Protein AF-A0A6J2KRA3-F1 (afdb_monomer_lite)

Organism: Bombyx mandarina (NCBI:txid7092)

Foldseek 3Di:
DDDDDDDDPDDPPPPPPPPPDWDKDWDWDDDDQWIKIKIWTADPFFTKIKIKIKHFPDDDQQWTKIKMKMKMWTDGPQKIKIKIWMKIWTDDPPDIDMDIDMDMDDDDPD

Structure (mmCIF, N/CA/C/O backbone):
data_AF-A0A6J2KRA3-F1
#
_entry.id   AF-A0A6J2KRA3-F1
#
loop_
_atom_site.group_PDB
_atom_site.id
_atom_site.type_symbol
_atom_site.label_atom_id
_atom_site.label_alt_id
_atom_site.label_comp_id
_atom_site.label_asym_id
_atom_site.label_entity_id
_atom_site.label_seq_id
_atom_site.pdbx_PDB_ins_code
_atom_site.Cartn_x
_atom_site.Cartn_y
_atom_site.Cartn_z
_atom_site.occupancy
_atom_site.B_iso_or_equiv
_atom_site.auth_seq_id
_atom_site.auth_comp_id
_atom_site.auth_asym_id
_atom_site.auth_atom_id
_atom_site.pdbx_PDB_model_num
ATOM 1 N N . ASP A 1 1 ? -16.438 -9.274 -76.307 1.00 40.91 1 ASP A N 1
ATOM 2 C CA . ASP A 1 1 ? -15.253 -9.104 -75.441 1.00 40.91 1 ASP A CA 1
ATOM 3 C C . ASP A 1 1 ? -15.029 -7.605 -75.291 1.00 40.91 1 ASP A C 1
ATOM 5 O O . ASP A 1 1 ? -15.055 -6.941 -76.310 1.00 40.91 1 ASP A O 1
ATOM 9 N N . GLU A 1 2 ? -15.005 -6.943 -74.135 1.00 36.66 2 GLU A N 1
ATOM 10 C CA . GLU A 1 2 ? -14.586 -7.299 -72.777 1.00 36.66 2 GLU A CA 1
ATOM 11 C C . GLU A 1 2 ? -15.415 -6.572 -71.692 1.00 36.66 2 GLU A C 1
ATOM 13 O O . GLU A 1 2 ? -16.220 -5.679 -71.950 1.00 36.66 2 GLU A O 1
ATOM 18 N N . ARG A 1 3 ? -15.201 -7.032 -70.457 1.00 34.34 3 ARG A N 1
ATOM 19 C CA . ARG A 1 3 ? -15.834 -6.694 -69.178 1.00 34.34 3 ARG A CA 1
ATOM 20 C C . ARG A 1 3 ? -15.457 -5.303 -68.636 1.00 34.34 3 ARG A C 1
ATOM 22 O O . ARG A 1 3 ? -14.294 -4.938 -68.635 1.00 34.34 3 ARG A O 1
ATOM 29 N N . SER A 1 4 ? -16.449 -4.642 -68.031 1.00 43.50 4 SER A N 1
ATOM 30 C CA . SER A 1 4 ? -16.456 -4.101 -66.653 1.00 43.50 4 SER A CA 1
ATOM 31 C C . SER A 1 4 ? -15.124 -3.694 -66.001 1.00 43.50 4 SER A C 1
ATOM 33 O O . SER A 1 4 ? -14.368 -4.567 -65.586 1.00 43.50 4 SER A O 1
ATOM 35 N N . ALA A 1 5 ? -15.007 -2.411 -65.645 1.00 42.22 5 ALA A N 1
ATOM 36 C CA . ALA A 1 5 ? -14.467 -1.992 -64.349 1.00 42.22 5 ALA A CA 1
ATOM 37 C C . ALA A 1 5 ? -15.011 -0.601 -63.977 1.00 42.22 5 ALA A C 1
ATOM 39 O O . ALA A 1 5 ? -14.857 0.364 -64.719 1.00 42.22 5 ALA A O 1
ATOM 40 N N . LYS A 1 6 ? -15.723 -0.541 -62.847 1.00 42.56 6 LYS A N 1
ATOM 41 C CA . LYS A 1 6 ? -16.003 0.682 -62.096 1.00 42.56 6 LYS A CA 1
ATOM 42 C C . LYS A 1 6 ? -14.746 0.975 -61.284 1.00 42.56 6 LYS A C 1
ATOM 44 O O . LYS A 1 6 ? -14.387 0.137 -60.461 1.00 42.56 6 LYS A O 1
ATOM 49 N N . ASP A 1 7 ? -14.131 2.131 -61.479 1.00 44.25 7 ASP A N 1
ATOM 50 C CA . ASP A 1 7 ? -13.060 2.580 -60.596 1.00 44.25 7 ASP A CA 1
ATOM 51 C C . ASP A 1 7 ? -13.688 3.348 -59.431 1.00 44.25 7 ASP A C 1
ATOM 53 O O . ASP A 1 7 ? -14.152 4.481 -59.560 1.00 44.25 7 ASP A O 1
ATOM 57 N N . GLU A 1 8 ? -13.787 2.650 -58.301 1.00 44.31 8 GLU A N 1
ATOM 58 C CA . GLU A 1 8 ? -14.088 3.219 -56.995 1.00 44.31 8 GLU A CA 1
ATOM 59 C C . GLU A 1 8 ? -12.964 4.188 -56.620 1.00 44.31 8 GLU A C 1
ATOM 61 O O . GLU A 1 8 ? -11.805 3.805 -56.454 1.00 44.31 8 GLU A O 1
ATOM 66 N N . GLU A 1 9 ? -13.318 5.465 -56.510 1.00 42.72 9 GLU A N 1
ATOM 67 C CA . GLU A 1 9 ? -12.440 6.541 -56.072 1.00 42.72 9 GLU A CA 1
ATOM 68 C C . GLU A 1 9 ? -12.071 6.303 -54.596 1.00 42.72 9 GLU A C 1
ATOM 70 O O . GLU A 1 9 ? -12.791 6.658 -53.661 1.00 42.72 9 GLU A O 1
ATOM 75 N N . GLY A 1 10 ? -10.967 5.587 -54.384 1.00 36.56 10 GLY A N 1
ATOM 76 C CA . GLY A 1 10 ? -10.434 5.278 -53.066 1.00 36.56 10 GLY A CA 1
ATOM 77 C C . GLY A 1 10 ? -9.958 6.547 -52.369 1.00 36.56 10 GLY A C 1
ATOM 78 O O . GLY A 1 10 ? -8.889 7.068 -52.676 1.00 36.56 10 GLY A O 1
ATOM 79 N N . TYR A 1 11 ? -10.728 7.029 -51.394 1.00 37.88 11 TYR A N 1
ATOM 80 C CA . TYR A 1 11 ? -10.269 8.054 -50.462 1.00 37.88 11 TYR A CA 1
ATOM 81 C C . TYR A 1 11 ? -9.008 7.560 -49.733 1.00 37.88 11 TYR A C 1
ATOM 83 O O . TYR A 1 11 ? -9.082 6.553 -49.018 1.00 37.88 11 TYR A O 1
ATOM 91 N N . PRO A 1 12 ? -7.854 8.244 -49.832 1.00 43.28 12 PRO A N 1
ATOM 92 C CA . PRO A 1 12 ? -6.728 7.917 -48.981 1.00 43.28 12 PRO A CA 1
ATOM 93 C C . PRO A 1 12 ? -7.080 8.346 -47.555 1.00 43.28 12 PRO A C 1
ATOM 95 O O . PRO A 1 12 ? -7.026 9.527 -47.211 1.00 43.28 12 PRO A O 1
ATOM 98 N N . VAL A 1 13 ? -7.432 7.382 -46.700 1.00 48.62 13 VAL A N 1
ATOM 99 C CA . VAL A 1 13 ? -7.401 7.572 -45.248 1.00 48.62 13 VAL A CA 1
ATOM 100 C C . VAL A 1 13 ? -5.930 7.702 -44.869 1.00 48.62 13 VAL A C 1
ATOM 102 O O . VAL A 1 13 ? -5.262 6.734 -44.509 1.00 48.62 13 VAL A O 1
ATOM 105 N N . SER A 1 14 ? -5.400 8.919 -44.974 1.00 48.62 14 SER A N 1
ATOM 106 C CA . SER A 1 14 ? -4.167 9.323 -44.314 1.00 48.62 14 SER A CA 1
ATOM 107 C C . SER A 1 14 ? -4.450 9.384 -42.815 1.00 48.62 14 SER A C 1
ATOM 109 O O . SER A 1 14 ? -4.591 10.438 -42.201 1.00 48.62 14 SER A O 1
ATOM 111 N N . GLY A 1 15 ? -4.573 8.202 -42.210 1.00 45.34 15 GLY A N 1
ATOM 112 C CA . GLY A 1 15 ? -4.535 8.053 -40.771 1.00 45.34 15 GLY A CA 1
ATOM 113 C C . GLY A 1 15 ? -3.194 8.595 -40.310 1.00 45.34 15 GLY A C 1
ATOM 114 O O . GLY A 1 15 ? -2.170 7.926 -40.438 1.00 45.34 15 GLY A O 1
ATOM 115 N N . GLN A 1 16 ? -3.187 9.827 -39.805 1.00 46.78 16 GLN A N 1
ATOM 116 C CA . GLN A 1 16 ? -2.115 10.318 -38.962 1.00 46.78 16 GLN A CA 1
ATOM 117 C C . GLN A 1 16 ? -2.007 9.327 -37.806 1.00 46.78 16 GLN A C 1
ATOM 119 O O . GLN A 1 16 ? -2.749 9.401 -36.826 1.00 46.78 16 GLN A O 1
ATOM 124 N N . PHE A 1 17 ? -1.094 8.368 -37.929 1.00 46.75 17 PHE A N 1
ATOM 125 C CA . PHE A 1 17 ? -0.600 7.621 -36.793 1.00 46.75 17 PHE A CA 1
ATOM 126 C C . PHE A 1 17 ? 0.114 8.649 -35.923 1.00 46.75 17 PHE A C 1
ATOM 128 O O . PHE A 1 17 ? 1.311 8.897 -36.074 1.00 46.75 17 PHE A O 1
ATOM 135 N N . SER A 1 18 ? -0.636 9.310 -35.037 1.00 54.19 18 SER A N 1
ATOM 136 C CA . SER A 1 18 ? -0.012 9.982 -33.914 1.00 54.19 18 SER A CA 1
ATOM 137 C C . SER A 1 18 ? 0.822 8.904 -33.240 1.00 54.19 18 SER A C 1
ATOM 139 O O . SER A 1 18 ? 0.320 7.822 -32.917 1.00 54.19 18 SER A O 1
ATOM 141 N N . LYS A 1 19 ? 2.134 9.137 -33.143 1.00 52.03 19 LYS A N 1
ATOM 142 C CA . LYS A 1 19 ? 3.012 8.281 -32.353 1.00 52.03 19 LYS A CA 1
ATOM 143 C C . LYS A 1 19 ? 2.392 8.243 -30.961 1.00 52.03 19 LYS A C 1
ATOM 145 O O . LYS A 1 19 ? 2.459 9.224 -30.219 1.00 52.03 19 LYS A O 1
ATOM 150 N N . ARG A 1 20 ? 1.695 7.151 -30.643 1.00 56.22 20 ARG A N 1
ATOM 151 C CA . ARG A 1 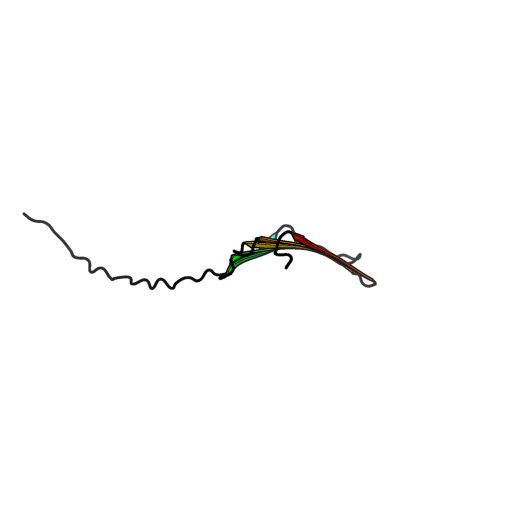20 ? 1.183 6.922 -29.300 1.00 56.22 20 ARG A CA 1
ATOM 152 C C . ARG A 1 20 ? 2.426 6.728 -28.450 1.00 56.22 20 ARG A C 1
ATOM 154 O O . ARG A 1 20 ? 3.063 5.684 -28.524 1.00 56.22 20 ARG A O 1
ATOM 161 N N . HIS A 1 21 ? 2.804 7.766 -27.714 1.00 59.84 21 HIS A N 1
ATOM 162 C CA . HIS A 1 21 ? 3.783 7.623 -26.649 1.00 59.84 21 HIS A CA 1
ATOM 163 C C . HIS A 1 21 ? 3.256 6.538 -25.699 1.00 59.84 21 HIS A C 1
ATOM 165 O O . HIS A 1 21 ? 2.038 6.514 -25.466 1.00 59.84 21 HIS A O 1
ATOM 171 N N . PRO A 1 22 ? 4.108 5.627 -25.195 1.00 64.31 22 PRO A N 1
ATOM 172 C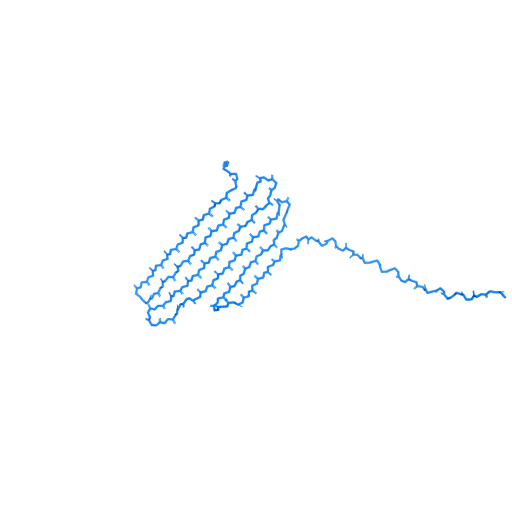 CA . PRO A 1 22 ? 3.709 4.708 -24.138 1.00 64.31 22 PRO A CA 1
ATOM 173 C C . PRO A 1 22 ? 3.036 5.522 -23.032 1.00 64.31 22 PRO A C 1
ATOM 175 O O . PRO A 1 22 ? 3.605 6.493 -22.539 1.00 64.31 22 PRO A O 1
ATOM 178 N N . ARG A 1 23 ? 1.773 5.215 -22.728 1.00 76.56 23 ARG A N 1
ATOM 179 C CA . ARG A 1 23 ? 1.043 5.886 -21.653 1.00 76.56 23 ARG A CA 1
ATOM 180 C C . ARG A 1 23 ? 1.013 4.950 -20.472 1.00 76.56 23 ARG A C 1
ATOM 182 O O . ARG A 1 23 ? 0.648 3.786 -20.631 1.00 76.56 23 ARG A O 1
ATOM 189 N N . ASP A 1 24 ? 1.323 5.495 -19.310 1.00 90.56 24 ASP A N 1
ATOM 190 C CA . ASP A 1 24 ? 1.108 4.804 -18.054 1.00 90.56 24 ASP A CA 1
ATOM 191 C C . ASP A 1 24 ? -0.352 4.352 -17.962 1.00 90.56 24 ASP A C 1
ATOM 193 O O . ASP A 1 24 ? -1.292 5.139 -18.122 1.00 90.56 24 ASP A O 1
ATOM 197 N N . VAL A 1 25 ? -0.543 3.064 -17.708 1.00 93.50 25 VAL A N 1
ATOM 198 C CA . VAL A 1 25 ? -1.845 2.457 -17.471 1.00 93.50 25 VAL A CA 1
ATOM 199 C C . VAL A 1 25 ? -2.027 2.368 -15.971 1.00 93.50 25 VAL A C 1
ATOM 201 O O . VAL A 1 25 ? -1.336 1.604 -15.306 1.00 93.50 25 VAL A O 1
ATOM 204 N N . THR A 1 26 ? -2.960 3.150 -15.436 1.00 94.81 26 THR A N 1
ATOM 205 C CA . THR A 1 26 ? -3.345 3.098 -14.022 1.00 94.81 26 THR A CA 1
ATOM 206 C C . THR A 1 26 ? -4.709 2.443 -13.891 1.00 94.81 26 THR A C 1
ATOM 208 O O . THR A 1 26 ? -5.608 2.710 -14.687 1.00 94.81 26 THR A O 1
ATOM 211 N N . TRP A 1 27 ? -4.861 1.593 -12.885 1.00 94.06 27 TRP A N 1
ATOM 212 C CA . TRP A 1 27 ? -6.125 0.957 -12.550 1.00 94.06 27 TRP A CA 1
ATOM 213 C C . TRP A 1 27 ? -6.371 1.025 -11.052 1.00 94.06 27 TRP A C 1
ATOM 215 O O . TRP A 1 27 ? -5.446 0.997 -10.237 1.00 94.06 27 TRP A O 1
ATOM 225 N N . ASP A 1 28 ? -7.645 1.037 -10.692 1.00 96.88 28 ASP A N 1
ATOM 226 C CA . ASP A 1 28 ? -8.090 0.757 -9.348 1.00 96.88 28 ASP A CA 1
ATOM 227 C C . ASP A 1 28 ? -9.428 0.012 -9.354 1.00 96.88 28 ASP A C 1
ATOM 229 O O . ASP A 1 28 ? -10.243 0.131 -10.267 1.00 96.88 28 ASP A O 1
ATOM 233 N N . LYS A 1 29 ? -9.621 -0.871 -8.374 1.00 97.12 29 LYS A N 1
ATOM 234 C CA . LYS A 1 29 ? -10.801 -1.731 -8.319 1.00 97.12 29 LYS A CA 1
ATOM 235 C C . LYS A 1 29 ? -11.086 -2.196 -6.902 1.00 97.12 29 LYS A C 1
ATOM 237 O O . LYS A 1 29 ? -10.188 -2.645 -6.194 1.00 97.12 29 LYS A O 1
ATOM 242 N N . GLN A 1 30 ? -12.358 -2.154 -6.518 1.00 97.25 30 GLN A N 1
ATOM 243 C CA . GLN A 1 30 ? -12.835 -2.766 -5.279 1.00 97.25 30 GLN A CA 1
ATOM 244 C C . GLN A 1 30 ? -12.819 -4.300 -5.405 1.00 97.25 30 GLN A C 1
ATOM 246 O O . GLN A 1 30 ? -13.380 -4.853 -6.352 1.00 97.25 30 GLN A O 1
ATOM 251 N N . VAL A 1 31 ? -12.162 -4.986 -4.467 1.00 94.25 31 VAL A N 1
ATOM 252 C CA . VAL A 1 31 ? -12.003 -6.448 -4.413 1.00 94.25 31 VAL A CA 1
ATOM 253 C C . VAL A 1 31 ? -11.989 -6.914 -2.951 1.00 94.25 31 VAL A C 1
ATOM 255 O O . VAL A 1 31 ? -11.158 -6.479 -2.154 1.00 94.25 31 VAL A O 1
ATOM 258 N N . GLY A 1 32 ? -12.889 -7.834 -2.590 1.00 86.56 32 GLY A N 1
ATOM 259 C CA . GLY A 1 32 ? -12.831 -8.546 -1.304 1.00 86.56 32 GLY A CA 1
ATOM 260 C C . GLY A 1 32 ? -12.856 -7.650 -0.058 1.00 86.56 32 GLY A C 1
ATOM 261 O O . GLY A 1 32 ? -12.126 -7.919 0.893 1.00 86.56 32 GLY A O 1
ATOM 262 N N . GLY A 1 33 ? -13.648 -6.572 -0.070 1.00 91.06 33 GLY A N 1
ATOM 263 C CA . GLY A 1 33 ? -13.743 -5.619 1.049 1.00 91.06 33 GLY A CA 1
ATOM 264 C C . GLY A 1 33 ? -12.594 -4.607 1.134 1.00 91.06 33 GLY A C 1
ATOM 265 O O . GLY A 1 33 ? -12.475 -3.906 2.130 1.00 91.06 33 GLY A O 1
ATOM 266 N N . GLY A 1 34 ? -11.750 -4.532 0.107 1.00 94.69 34 GLY A N 1
ATOM 267 C CA . GLY A 1 34 ? -10.684 -3.543 -0.019 1.00 94.69 34 GLY A CA 1
ATOM 268 C C . GLY A 1 34 ? -10.529 -3.074 -1.463 1.00 94.69 34 GLY A C 1
ATOM 269 O O . GLY A 1 34 ? -11.327 -3.435 -2.328 1.00 94.69 34 GLY A O 1
ATOM 270 N N . LYS A 1 35 ? -9.484 -2.303 -1.750 1.00 97.62 35 LYS A N 1
ATOM 271 C CA . LYS A 1 35 ? -9.205 -1.755 -3.078 1.00 97.62 35 LYS A CA 1
ATOM 272 C C . LYS A 1 35 ? -7.822 -2.187 -3.544 1.00 97.62 35 LYS A C 1
ATOM 274 O O . LYS A 1 35 ? -6.819 -1.901 -2.898 1.00 97.62 35 LYS A O 1
ATOM 279 N N . VAL A 1 36 ? -7.778 -2.852 -4.695 1.00 97.06 36 VAL A N 1
ATOM 280 C CA . VAL A 1 36 ? -6.544 -3.081 -5.452 1.00 97.06 36 VAL A CA 1
ATOM 281 C C . VAL A 1 36 ? -6.308 -1.870 -6.342 1.00 97.06 36 VAL A C 1
ATOM 283 O O . VAL A 1 36 ? -7.244 -1.361 -6.957 1.00 97.06 36 VAL A O 1
ATOM 286 N N . PHE A 1 37 ? -5.070 -1.415 -6.438 1.00 97.44 37 PHE A N 1
ATOM 287 C CA . PHE A 1 37 ? -4.676 -0.322 -7.317 1.00 97.44 37 PHE A CA 1
ATOM 288 C C . PHE A 1 37 ? -3.292 -0.579 -7.893 1.00 97.44 37 PHE A C 1
ATOM 290 O O . PHE A 1 37 ? -2.513 -1.353 -7.339 1.00 97.44 37 PHE A O 1
ATOM 297 N N . GLY A 1 38 ? -2.971 0.070 -9.003 1.00 97.00 38 GLY A N 1
ATOM 298 C CA . GLY A 1 38 ? -1.643 -0.021 -9.581 1.00 97.00 38 GLY A CA 1
ATOM 299 C C . GLY A 1 38 ? -1.457 0.839 -10.814 1.00 97.00 38 GLY A C 1
ATOM 300 O O . GLY A 1 38 ? -2.410 1.381 -11.368 1.00 97.00 38 GLY A O 1
ATOM 301 N N . THR A 1 39 ? -0.202 0.957 -11.222 1.00 96.44 39 THR A N 1
ATOM 302 C CA . THR A 1 39 ? 0.215 1.615 -12.454 1.00 96.44 39 THR A CA 1
ATOM 303 C C . THR A 1 39 ? 1.285 0.765 -13.117 1.00 96.44 39 THR A C 1
ATOM 305 O O . THR A 1 39 ? 2.220 0.325 -12.450 1.00 96.44 39 THR A O 1
ATOM 308 N N . LEU A 1 40 ? 1.174 0.576 -14.425 1.00 95.00 40 LEU A N 1
ATOM 309 C CA . LEU A 1 40 ? 2.236 0.062 -15.277 1.00 95.00 40 LEU A CA 1
ATOM 310 C C . LEU A 1 40 ? 2.622 1.171 -16.246 1.00 95.00 40 LEU A C 1
ATOM 312 O O . LEU A 1 40 ? 1.754 1.706 -16.930 1.00 95.00 40 LEU A O 1
ATOM 316 N N . GLY A 1 41 ? 3.897 1.519 -16.290 1.00 92.69 41 GLY A N 1
ATOM 317 C CA . GLY A 1 41 ? 4.394 2.621 -17.095 1.00 92.69 41 GLY A CA 1
ATOM 318 C C . GLY A 1 41 ? 5.760 2.331 -17.681 1.00 92.69 41 GLY A C 1
ATOM 319 O O . GLY A 1 41 ? 6.439 1.378 -17.297 1.00 92.69 41 GLY A O 1
ATOM 320 N N . GLN A 1 42 ? 6.146 3.157 -18.642 1.00 89.12 42 GLN A N 1
ATOM 321 C CA . GLN A 1 42 ? 7.441 3.082 -19.300 1.00 89.12 42 GLN A CA 1
ATOM 322 C C . GLN A 1 42 ? 7.941 4.498 -19.563 1.00 89.12 42 GLN A C 1
ATOM 324 O O . GLN A 1 42 ? 7.187 5.342 -20.043 1.00 89.12 42 GLN A O 1
ATOM 329 N N . ASN A 1 43 ? 9.216 4.736 -19.288 1.00 83.44 43 ASN A N 1
ATOM 330 C CA . ASN A 1 43 ? 9.919 5.957 -19.659 1.00 83.44 43 ASN A CA 1
ATOM 331 C C . ASN A 1 43 ? 11.235 5.615 -20.381 1.00 83.44 43 ASN A C 1
ATOM 333 O O . ASN A 1 43 ? 11.510 4.445 -20.665 1.00 83.44 43 ASN A O 1
ATOM 337 N N 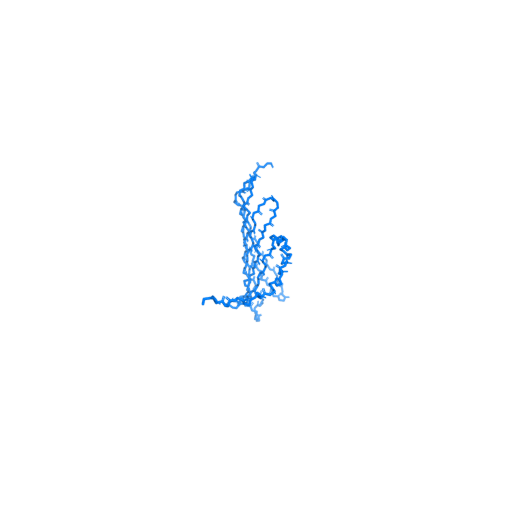. ASP A 1 44 ? 12.035 6.637 -20.687 1.00 80.69 44 ASP A N 1
ATOM 338 C CA . ASP A 1 44 ? 13.323 6.484 -21.378 1.00 80.69 44 ASP A CA 1
ATOM 339 C C . ASP A 1 44 ? 14.327 5.618 -20.588 1.00 80.69 44 ASP A C 1
ATOM 341 O O . ASP A 1 44 ? 15.229 5.020 -21.173 1.00 80.69 44 ASP A O 1
ATOM 345 N N . ASP A 1 45 ? 14.117 5.479 -19.275 1.00 74.00 45 ASP A N 1
ATOM 346 C CA . ASP A 1 45 ? 14.966 4.728 -18.350 1.00 74.00 45 ASP A CA 1
ATOM 347 C C . ASP A 1 45 ? 14.440 3.311 -18.041 1.00 74.00 45 ASP A C 1
ATOM 349 O O . ASP A 1 45 ? 15.070 2.581 -17.272 1.00 74.00 45 ASP A O 1
ATOM 353 N N . GLY A 1 46 ? 13.315 2.883 -18.632 1.00 83.44 46 GLY A N 1
ATOM 354 C CA . GLY A 1 46 ? 12.829 1.502 -18.537 1.00 83.44 46 GLY A CA 1
ATOM 355 C C . GLY A 1 46 ? 11.338 1.320 -18.234 1.00 83.44 46 GLY A C 1
ATOM 356 O O . GLY A 1 46 ? 10.529 2.244 -18.319 1.00 83.44 46 GLY A O 1
ATOM 357 N N . LEU A 1 47 ? 10.963 0.078 -17.904 1.00 90.94 47 LEU A N 1
ATOM 358 C CA . LEU A 1 47 ? 9.601 -0.312 -17.523 1.00 90.94 47 LEU A CA 1
ATOM 359 C C . LEU A 1 47 ? 9.464 -0.264 -16.002 1.00 90.94 47 LEU A C 1
ATOM 361 O O . LEU A 1 47 ? 10.271 -0.856 -15.288 1.00 90.94 47 LEU A O 1
ATOM 365 N N . PHE A 1 48 ? 8.404 0.353 -15.495 1.00 92.75 48 PHE A N 1
ATOM 366 C CA . PHE A 1 48 ? 8.091 0.330 -14.073 1.00 92.75 48 PHE A CA 1
ATOM 367 C C . PHE A 1 48 ? 6.657 -0.123 -13.819 1.00 92.75 48 PHE A C 1
ATOM 369 O O . PHE A 1 48 ? 5.726 0.195 -14.554 1.00 92.75 48 PHE A O 1
ATOM 376 N N . GLY A 1 49 ? 6.471 -0.858 -12.733 1.00 94.69 49 GLY A N 1
ATOM 377 C CA . GLY A 1 49 ? 5.172 -1.267 -12.229 1.00 94.69 49 GLY A CA 1
ATOM 378 C C . GLY A 1 49 ? 5.061 -0.943 -10.751 1.00 94.69 49 GLY A C 1
ATOM 379 O O . GLY A 1 49 ? 6.014 -1.127 -9.998 1.00 94.69 49 GLY A O 1
ATOM 380 N N . LYS A 1 50 ? 3.888 -0.491 -10.322 1.00 95.75 50 LYS A N 1
ATOM 381 C CA . LYS A 1 50 ? 3.502 -0.418 -8.914 1.00 95.75 50 LYS A CA 1
ATOM 382 C C . LYS A 1 50 ? 2.121 -1.013 -8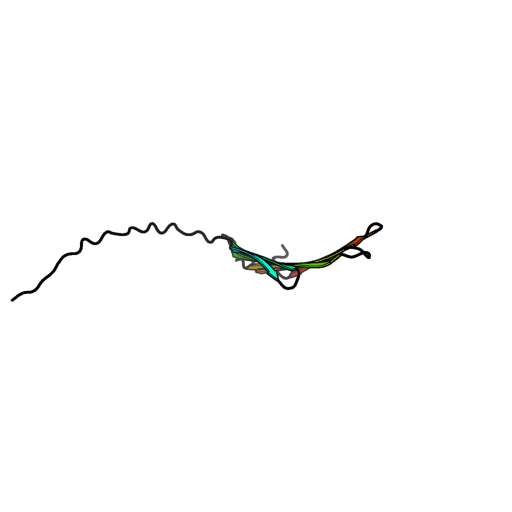.737 1.00 95.75 50 LYS A C 1
ATOM 384 O O . LYS A 1 50 ? 1.251 -0.809 -9.579 1.00 95.75 50 LYS A O 1
ATOM 389 N N . ALA A 1 51 ? 1.911 -1.722 -7.644 1.00 97.25 51 ALA A N 1
ATOM 390 C CA . ALA A 1 51 ? 0.601 -2.219 -7.272 1.00 97.25 51 ALA A CA 1
ATOM 391 C C . ALA A 1 51 ? 0.463 -2.247 -5.756 1.00 97.25 51 ALA A C 1
ATOM 393 O O . ALA A 1 51 ? 1.453 -2.328 -5.029 1.00 97.25 51 ALA A O 1
ATOM 394 N N . GLY A 1 52 ? -0.772 -2.201 -5.287 1.00 97.69 52 GLY A N 1
ATOM 395 C CA . GLY A 1 52 ? -1.081 -2.330 -3.881 1.00 97.69 52 GLY A CA 1
ATOM 396 C C . GLY A 1 52 ? -2.510 -2.770 -3.640 1.00 97.69 52 GLY A C 1
ATOM 397 O O . GLY A 1 52 ? -3.355 -2.785 -4.538 1.00 97.69 52 GLY A O 1
ATOM 398 N N . TYR A 1 53 ? -2.753 -3.145 -2.396 1.00 97.88 53 TYR A N 1
ATOM 399 C CA . TYR A 1 53 ? -4.054 -3.474 -1.857 1.00 97.88 53 TYR A CA 1
ATOM 400 C C . TYR A 1 53 ? -4.206 -2.757 -0.528 1.00 97.88 53 TYR A C 1
ATOM 402 O O . TYR A 1 53 ? -3.328 -2.870 0.325 1.00 97.88 53 TYR A O 1
ATOM 410 N N . ASN A 1 54 ? -5.307 -2.041 -0.343 1.00 97.06 54 ASN A N 1
ATOM 411 C CA . ASN A 1 54 ? -5.686 -1.522 0.961 1.00 97.06 54 ASN A CA 1
ATOM 412 C C . ASN A 1 54 ? -7.041 -2.084 1.382 1.00 97.06 54 ASN A C 1
ATOM 414 O O . ASN A 1 54 ? -7.882 -2.430 0.550 1.00 97.06 54 ASN A O 1
ATOM 418 N N . ARG A 1 55 ? -7.243 -2.210 2.687 1.00 97.31 55 ARG A N 1
ATOM 419 C CA . ARG A 1 55 ? -8.484 -2.717 3.253 1.00 97.31 55 ARG A CA 1
ATOM 420 C C . ARG A 1 55 ? -8.702 -2.168 4.651 1.00 97.31 55 ARG A C 1
ATOM 422 O O . ARG A 1 55 ? -7.797 -2.165 5.481 1.00 97.31 55 ARG A O 1
ATOM 429 N N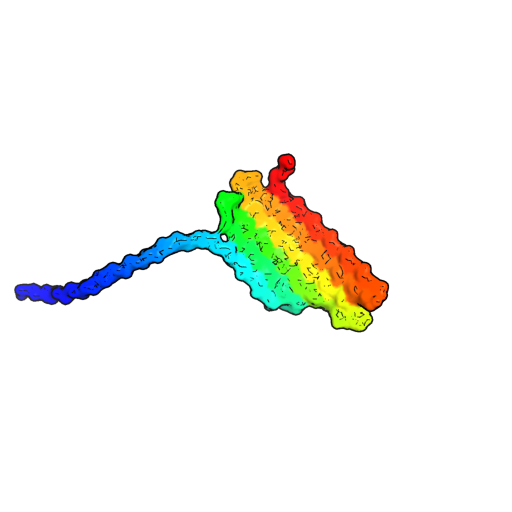 . GLU A 1 56 ? -9.942 -1.791 4.923 1.00 96.38 56 GLU A N 1
ATOM 430 C CA . GLU A 1 56 ? -10.434 -1.666 6.290 1.00 96.38 56 GLU A CA 1
ATOM 431 C C . GLU A 1 56 ? -10.751 -3.074 6.812 1.00 96.38 56 GLU A C 1
ATOM 433 O O . GLU A 1 56 ? -11.589 -3.789 6.258 1.00 96.38 56 GLU A O 1
ATOM 438 N N . ILE A 1 57 ? -9.994 -3.524 7.814 1.00 94.81 57 ILE A N 1
ATOM 439 C CA . ILE A 1 57 ? -10.133 -4.864 8.395 1.00 94.81 57 ILE A CA 1
ATOM 440 C C . ILE A 1 57 ? -11.330 -4.873 9.344 1.00 94.81 57 ILE A C 1
ATOM 442 O O . ILE A 1 57 ? -12.167 -5.772 9.267 1.00 94.81 57 ILE A O 1
ATOM 446 N N . PHE A 1 58 ? -11.422 -3.856 10.201 1.00 95.69 58 PHE A N 1
ATOM 447 C CA . PHE A 1 58 ? -12.606 -3.569 10.998 1.00 95.69 58 PHE A CA 1
ATOM 448 C C . PHE A 1 58 ? -12.704 -2.075 11.306 1.00 95.69 58 PHE A C 1
ATOM 450 O O . PHE A 1 58 ? -11.706 -1.349 11.314 1.00 95.69 58 PHE A O 1
ATOM 457 N N . ASN A 1 59 ? -13.926 -1.652 11.596 1.00 95.38 59 ASN A N 1
ATOM 458 C CA . ASN A 1 59 ? -14.264 -0.335 12.101 1.00 95.38 59 ASN A CA 1
ATOM 459 C C . ASN A 1 59 ? -15.501 -0.502 12.983 1.00 95.38 59 ASN A C 1
ATOM 461 O O . ASN A 1 59 ? -16.627 -0.573 12.490 1.00 95.38 59 ASN A O 1
ATOM 465 N N . ASP A 1 60 ? -15.259 -0.700 14.272 1.00 94.25 60 ASP A N 1
ATOM 466 C CA . ASP A 1 60 ? -16.291 -0.957 15.271 1.00 94.25 60 ASP A CA 1
ATOM 467 C C . ASP A 1 60 ? -15.953 -0.253 16.591 1.00 94.25 60 ASP A C 1
ATOM 469 O O . ASP A 1 60 ? -15.007 0.534 16.669 1.00 94.25 60 ASP A O 1
ATOM 473 N N . ASP A 1 61 ? -16.718 -0.529 17.646 1.00 94.56 61 ASP A N 1
ATOM 474 C CA . ASP A 1 61 ? -16.566 0.114 18.957 1.00 94.56 61 ASP A CA 1
ATOM 475 C C . ASP A 1 61 ? -15.167 -0.056 19.584 1.00 94.56 61 ASP A C 1
ATOM 477 O O . ASP A 1 61 ? -14.794 0.691 20.494 1.00 94.56 61 ASP A O 1
ATOM 481 N N . ARG A 1 62 ? -14.365 -1.019 19.110 1.00 91.00 62 ARG A N 1
ATOM 482 C CA . ARG A 1 62 ? -12.983 -1.249 19.561 1.00 91.00 62 ARG A CA 1
ATOM 483 C C . ARG A 1 62 ? -11.983 -0.299 18.897 1.00 91.00 62 ARG A C 1
ATOM 485 O O . ARG A 1 62 ? -10.863 -0.162 19.395 1.00 91.00 62 ARG A O 1
ATOM 492 N N . GLY A 1 63 ? -12.368 0.342 17.793 1.00 94.81 63 GLY A N 1
ATOM 493 C CA . GLY A 1 63 ? -11.531 1.209 16.971 1.00 94.81 63 GLY A CA 1
ATOM 494 C C . GLY A 1 63 ? -11.580 0.848 15.486 1.00 94.81 63 GLY A C 1
ATOM 495 O O . GLY A 1 63 ? -12.374 0.022 15.038 1.00 94.81 63 GLY A O 1
ATOM 496 N N . LYS A 1 64 ? -10.680 1.458 14.722 1.00 97.75 64 LYS A N 1
ATOM 497 C CA . LYS A 1 64 ? -10.496 1.238 13.291 1.00 97.75 64 LYS A CA 1
ATOM 498 C C . LYS A 1 64 ? -9.133 0.609 13.040 1.00 97.75 64 LYS A C 1
ATOM 500 O O . LYS A 1 64 ? -8.129 1.102 13.545 1.00 97.75 64 LYS A O 1
ATOM 505 N N . LEU A 1 65 ? -9.114 -0.466 12.255 1.00 97.06 65 LEU A N 1
ATOM 506 C CA . LEU A 1 65 ? -7.900 -1.124 11.784 1.00 97.06 65 LEU A CA 1
ATOM 507 C C . LEU A 1 65 ? -7.879 -1.126 10.258 1.00 97.06 65 LEU A C 1
ATOM 509 O O . LEU A 1 65 ? -8.725 -1.759 9.618 1.00 97.06 65 LEU A O 1
ATOM 513 N N . THR A 1 66 ? -6.891 -0.460 9.673 1.00 97.44 66 THR A N 1
ATOM 514 C CA . THR A 1 66 ? -6.650 -0.453 8.228 1.00 97.44 66 THR A CA 1
ATOM 515 C C . THR A 1 66 ? -5.316 -1.093 7.911 1.00 97.44 66 THR A C 1
ATOM 517 O O . THR A 1 66 ? -4.312 -0.799 8.547 1.00 97.44 66 THR A O 1
ATOM 520 N N . GLY A 1 67 ? -5.308 -1.971 6.913 1.00 97.31 67 GLY A N 1
ATOM 521 C CA . GLY A 1 67 ? -4.098 -2.595 6.398 1.00 97.31 67 GLY A CA 1
ATOM 522 C C . GLY A 1 67 ? -3.865 -2.215 4.945 1.00 97.31 67 GLY A C 1
ATOM 523 O O . GLY A 1 67 ? -4.811 -2.121 4.157 1.00 97.31 67 GLY A O 1
ATOM 524 N N . GLN A 1 68 ? -2.603 -2.046 4.575 1.00 97.50 68 GLN A N 1
ATOM 525 C CA . GLN A 1 68 ? -2.181 -1.930 3.190 1.00 97.50 68 GLN A CA 1
ATOM 526 C C . GLN A 1 68 ? -0.920 -2.739 2.916 1.00 97.50 68 GLN A C 1
ATOM 528 O O . GLN A 1 68 ? -0.053 -2.877 3.772 1.00 97.50 68 GLN A O 1
ATOM 533 N N . ALA A 1 69 ? -0.816 -3.254 1.698 1.00 97.38 69 ALA A N 1
ATOM 534 C CA . ALA A 1 69 ? 0.395 -3.850 1.158 1.00 97.38 69 ALA A CA 1
ATOM 535 C C . ALA A 1 69 ? 0.644 -3.270 -0.230 1.00 97.38 69 ALA A C 1
ATOM 537 O O . ALA A 1 69 ? -0.299 -3.045 -0.993 1.00 97.38 69 ALA A O 1
ATOM 538 N N . TYR A 1 70 ? 1.902 -3.029 -0.565 1.00 97.31 70 TYR A N 1
ATOM 539 C CA . TYR A 1 70 ? 2.285 -2.451 -1.842 1.00 97.31 70 TYR A CA 1
ATOM 540 C C . TYR A 1 70 ? 3.632 -2.984 -2.311 1.00 97.31 70 TYR A C 1
ATOM 542 O O . TYR A 1 70 ? 4.459 -3.457 -1.532 1.00 97.31 70 TYR A O 1
ATOM 550 N N . GLY A 1 71 ? 3.860 -2.880 -3.612 1.00 96.81 71 GLY A N 1
ATOM 551 C CA . GLY A 1 71 ? 5.135 -3.193 -4.221 1.00 96.81 71 GLY A CA 1
ATOM 552 C C . GLY A 1 71 ? 5.365 -2.409 -5.498 1.00 96.81 71 GLY A C 1
ATOM 553 O O . GLY A 1 71 ? 4.423 -2.023 -6.195 1.00 96.81 71 GLY A O 1
ATOM 554 N N . THR A 1 72 ? 6.634 -2.180 -5.801 1.00 94.38 72 THR A N 1
ATOM 555 C CA . THR A 1 72 ? 7.102 -1.609 -7.052 1.00 94.38 72 THR A CA 1
ATOM 556 C C . THR A 1 72 ? 8.185 -2.487 -7.656 1.00 94.38 72 THR A C 1
ATOM 558 O O . THR A 1 72 ? 8.943 -3.150 -6.949 1.00 94.38 72 THR A O 1
ATOM 561 N N . ARG A 1 73 ? 8.261 -2.485 -8.982 1.00 92.50 73 ARG A N 1
ATOM 562 C CA . ARG A 1 73 ? 9.346 -3.086 -9.746 1.00 92.50 73 ARG A CA 1
ATOM 563 C C . ARG A 1 73 ? 9.756 -2.134 -10.852 1.00 92.50 73 ARG A C 1
ATOM 565 O O . ARG A 1 73 ? 8.893 -1.609 -11.547 1.00 92.50 73 ARG A O 1
ATOM 572 N N . VAL A 1 74 ? 11.055 -1.951 -11.027 1.00 92.00 74 VAL A N 1
ATOM 573 C CA . VAL A 1 74 ? 11.644 -1.199 -12.134 1.00 92.00 74 VAL A CA 1
ATOM 574 C C . VAL A 1 74 ? 12.598 -2.125 -12.875 1.00 92.00 74 VAL A C 1
ATOM 576 O O . VAL A 1 74 ? 13.429 -2.780 -12.246 1.00 92.00 74 VAL A O 1
ATOM 579 N N . LEU A 1 75 ? 12.446 -2.186 -14.193 1.00 88.12 75 LEU A N 1
ATOM 580 C CA . LEU A 1 75 ? 13.315 -2.870 -15.142 1.00 88.12 75 LEU A CA 1
ATOM 581 C C . LEU A 1 75 ? 13.996 -1.794 -15.985 1.00 88.12 75 LEU A C 1
ATOM 583 O O . LEU A 1 75 ? 13.365 -1.230 -16.880 1.00 88.12 75 LEU A O 1
ATOM 587 N N . GLY A 1 76 ? 15.250 -1.484 -15.674 1.00 83.94 76 GLY A N 1
ATOM 588 C CA . GLY A 1 76 ? 15.993 -0.411 -16.327 1.00 83.94 76 GLY A CA 1
ATOM 589 C C . GLY A 1 76 ? 17.372 -0.866 -16.802 1.00 83.94 76 GLY A C 1
ATOM 590 O O . GLY A 1 76 ? 17.921 -1.841 -16.283 1.00 83.94 76 GLY A O 1
ATOM 591 N N . PRO A 1 77 ? 17.989 -0.145 -17.752 1.00 76.25 77 PRO A N 1
ATOM 592 C CA . PRO A 1 77 ? 19.302 -0.494 -18.290 1.00 76.25 77 PRO A CA 1
ATOM 593 C C . PRO A 1 77 ? 20.423 -0.393 -17.240 1.00 76.25 77 PRO A C 1
ATOM 595 O O . PRO A 1 77 ? 21.479 -0.996 -17.407 1.00 76.25 77 PRO A O 1
ATOM 598 N N . ALA A 1 78 ? 20.197 0.332 -16.138 1.00 76.00 78 ALA A N 1
ATOM 599 C CA . ALA A 1 78 ? 21.123 0.446 -15.010 1.00 76.00 78 ALA A CA 1
ATOM 600 C C . ALA A 1 78 ? 20.940 -0.641 -13.926 1.00 76.00 78 ALA A C 1
ATOM 602 O O . ALA A 1 78 ? 21.669 -0.629 -12.930 1.00 76.00 78 ALA A O 1
ATOM 603 N N . GLY A 1 79 ? 19.995 -1.571 -14.114 1.00 80.25 79 GLY A N 1
ATOM 604 C CA . GLY A 1 79 ? 19.698 -2.677 -13.204 1.00 80.25 79 GLY A CA 1
ATOM 605 C C . GLY A 1 79 ? 18.255 -2.685 -12.693 1.00 80.25 79 GLY A C 1
ATOM 606 O O . GLY A 1 79 ? 17.588 -1.652 -12.621 1.00 80.25 79 GLY A O 1
ATOM 607 N N . ASP A 1 80 ? 17.794 -3.873 -12.303 1.00 88.06 80 ASP A N 1
ATOM 608 C CA . ASP A 1 80 ? 16.452 -4.087 -11.765 1.00 88.06 80 ASP A CA 1
ATOM 609 C C . ASP A 1 80 ? 16.383 -3.718 -10.282 1.00 88.06 80 ASP A C 1
ATOM 611 O O . ASP A 1 80 ? 17.271 -4.060 -9.494 1.00 88.06 80 ASP A O 1
ATOM 615 N N . SER A 1 81 ? 15.280 -3.091 -9.878 1.00 89.81 81 SER A N 1
ATOM 616 C CA . SER A 1 81 ? 14.959 -2.891 -8.465 1.00 89.81 81 SER A CA 1
ATOM 617 C C . SER A 1 81 ? 13.530 -3.309 -8.162 1.00 89.81 81 SER A C 1
ATOM 619 O O . SER A 1 81 ? 12.627 -3.213 -8.994 1.00 89.81 81 SER A O 1
ATOM 621 N N . THR A 1 82 ? 13.327 -3.824 -6.959 1.00 92.25 82 THR A N 1
ATOM 622 C CA . THR A 1 82 ? 12.017 -4.166 -6.416 1.00 92.25 82 THR A CA 1
ATOM 623 C C . THR A 1 82 ? 11.919 -3.603 -5.011 1.00 92.25 82 THR A C 1
ATOM 625 O O . THR A 1 82 ? 12.802 -3.834 -4.190 1.00 92.25 82 THR A O 1
ATOM 628 N N . ASN A 1 83 ? 10.831 -2.899 -4.726 1.00 94.62 83 ASN A N 1
ATOM 629 C CA . ASN A 1 83 ? 10.479 -2.494 -3.373 1.00 94.62 83 ASN A CA 1
ATOM 630 C C . ASN A 1 83 ? 9.153 -3.128 -3.009 1.00 94.62 83 ASN A C 1
ATOM 632 O O . ASN A 1 83 ? 8.256 -3.211 -3.840 1.00 94.62 83 ASN A O 1
ATOM 636 N N . TYR A 1 84 ? 9.002 -3.556 -1.770 1.00 95.88 84 TYR A N 1
ATOM 637 C CA . TYR A 1 84 ? 7.707 -3.964 -1.256 1.00 95.88 84 TYR A CA 1
ATOM 638 C C . TYR A 1 84 ? 7.595 -3.607 0.210 1.00 95.88 84 TYR A C 1
ATOM 640 O O . TYR A 1 84 ? 8.591 -3.443 0.915 1.00 95.88 84 TYR A O 1
ATOM 648 N N . GLY A 1 85 ? 6.362 -3.469 0.653 1.00 97.50 85 GLY A N 1
ATOM 649 C CA . GLY A 1 85 ? 6.073 -3.077 2.007 1.00 97.50 85 GLY A CA 1
ATOM 650 C C . GLY A 1 85 ? 4.605 -3.202 2.327 1.00 97.50 85 GLY A C 1
ATOM 651 O O . GLY A 1 85 ? 3.789 -3.664 1.524 1.00 97.50 85 GLY A O 1
ATOM 652 N N . GLY A 1 86 ? 4.288 -2.788 3.534 1.00 97.69 86 GLY A N 1
ATOM 653 C CA . GLY A 1 86 ? 2.936 -2.760 4.022 1.00 97.69 86 GLY A CA 1
ATOM 654 C C . GLY A 1 86 ? 2.867 -2.024 5.337 1.00 97.69 86 GLY A C 1
ATOM 655 O O . GLY A 1 86 ? 3.845 -1.939 6.075 1.00 97.69 86 GLY A O 1
ATOM 656 N N . GLN A 1 87 ? 1.680 -1.518 5.613 1.00 97.69 87 GLN A N 1
ATOM 657 C CA . GLN A 1 87 ? 1.400 -0.742 6.799 1.00 97.69 87 GLN A CA 1
ATOM 658 C C . GLN A 1 87 ? 0.114 -1.246 7.436 1.00 97.69 87 GLN A C 1
ATOM 660 O O . GLN A 1 87 ? -0.837 -1.624 6.743 1.00 97.69 87 GLN A O 1
ATOM 665 N N . LEU A 1 88 ? 0.105 -1.264 8.761 1.00 97.88 88 LEU A N 1
ATOM 666 C CA . LEU A 1 88 ? -1.062 -1.549 9.572 1.00 97.88 88 LEU A CA 1
ATOM 667 C C . LEU A 1 88 ? -1.265 -0.389 10.539 1.00 97.88 88 LEU A C 1
ATOM 669 O O . LEU A 1 88 ? -0.411 -0.148 11.390 1.00 97.88 88 LEU A O 1
ATOM 673 N N . ASP A 1 89 ? -2.406 0.277 10.417 1.00 97.50 89 ASP A N 1
ATOM 674 C CA . ASP A 1 89 ? -2.786 1.407 11.257 1.00 97.50 89 ASP A CA 1
ATOM 675 C C . ASP A 1 89 ? -3.981 1.018 12.112 1.00 97.50 89 ASP A C 1
ATOM 677 O O . ASP A 1 89 ? -5.022 0.597 11.599 1.00 97.50 89 ASP A O 1
ATOM 681 N N . TRP A 1 90 ? -3.827 1.167 13.422 1.00 97.31 90 TRP A N 1
ATOM 682 C CA . TRP A 1 90 ? -4.883 0.973 14.398 1.00 97.31 90 TRP A CA 1
ATOM 683 C C . TRP A 1 90 ? -5.106 2.257 15.184 1.00 97.31 90 TRP A 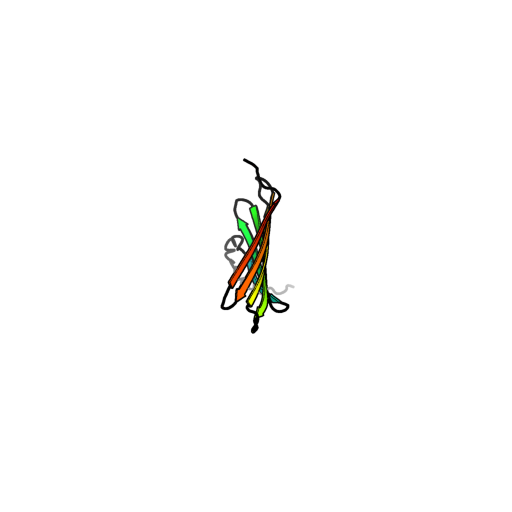C 1
ATOM 685 O O . TRP A 1 90 ? -4.164 2.835 15.721 1.00 97.31 90 TRP A O 1
ATOM 695 N N . ALA A 1 91 ? -6.362 2.664 15.318 1.00 97.38 91 ALA A N 1
ATOM 696 C CA . ALA A 1 91 ? -6.722 3.817 16.126 1.00 97.38 91 ALA A CA 1
ATOM 697 C C . ALA A 1 91 ? -8.052 3.606 16.847 1.00 97.38 91 ALA A C 1
ATOM 699 O O . ALA A 1 91 ? -8.988 3.004 16.317 1.00 97.38 91 ALA A O 1
ATOM 700 N N . ASN A 1 92 ? -8.164 4.160 18.049 1.00 96.00 92 ASN A N 1
ATOM 701 C CA . ASN A 1 92 ? -9.426 4.351 18.749 1.00 96.00 92 ASN A CA 1
ATOM 702 C C . ASN A 1 92 ? -9.462 5.743 19.404 1.00 96.00 92 ASN A C 1
ATOM 704 O O . ASN A 1 92 ? -8.555 6.552 19.240 1.00 96.00 92 ASN A O 1
ATOM 708 N N . LYS A 1 93 ? -10.513 6.034 20.178 1.00 95.31 93 LYS A N 1
ATOM 709 C CA . LYS A 1 93 ? -10.689 7.340 20.841 1.00 95.31 93 LYS A CA 1
ATOM 710 C C . LYS A 1 93 ? -9.602 7.717 21.865 1.00 95.31 93 LYS A C 1
ATOM 712 O O . LYS A 1 93 ? -9.568 8.861 22.297 1.00 95.31 93 LYS A O 1
ATOM 717 N N . ASN A 1 94 ? -8.773 6.765 22.294 1.00 95.69 94 ASN A N 1
ATOM 718 C CA . ASN A 1 94 ? -7.805 6.924 23.381 1.00 95.69 94 ASN A CA 1
ATOM 719 C C . ASN A 1 94 ? -6.350 6.670 22.950 1.00 95.69 94 ASN A C 1
ATOM 721 O O . ASN A 1 94 ? -5.441 7.027 23.696 1.00 95.69 94 ASN A O 1
ATOM 725 N N . ALA A 1 95 ? -6.117 5.996 21.822 1.00 95.38 95 ALA A N 1
ATOM 726 C CA . ALA A 1 95 ? -4.796 5.546 21.403 1.00 95.38 95 ALA A CA 1
ATOM 727 C C . ALA A 1 95 ? -4.718 5.314 19.889 1.00 95.38 95 ALA A C 1
ATOM 729 O O . ALA A 1 95 ? -5.710 4.977 19.242 1.00 95.38 95 ALA A O 1
ATOM 730 N N . GLU A 1 96 ? -3.503 5.429 19.361 1.00 96.44 96 GLU A N 1
ATOM 731 C CA . GLU A 1 96 ? -3.152 5.150 17.972 1.00 96.44 96 GLU A CA 1
ATOM 732 C C . GLU A 1 96 ? -1.824 4.388 17.935 1.00 96.44 96 GLU A C 1
ATOM 734 O O . GLU A 1 96 ? -0.926 4.638 18.743 1.00 96.44 96 GLU A O 1
ATOM 739 N N . ALA A 1 97 ? -1.715 3.433 17.017 1.00 96.94 97 ALA A N 1
ATOM 740 C CA . ALA A 1 97 ? -0.500 2.687 16.747 1.00 96.94 97 ALA A CA 1
ATOM 741 C C . ALA A 1 97 ? -0.401 2.382 15.251 1.00 96.94 97 ALA A C 1
ATOM 743 O O . ALA A 1 97 ? -1.382 1.983 14.625 1.00 96.94 97 ALA A O 1
ATOM 744 N N . ALA A 1 98 ? 0.803 2.512 14.703 1.00 96.62 98 ALA A N 1
ATOM 745 C CA . ALA A 1 98 ? 1.101 2.186 13.318 1.00 96.62 98 ALA A CA 1
ATOM 746 C C . ALA A 1 98 ? 2.350 1.306 13.246 1.00 96.62 98 ALA A C 1
ATOM 748 O O . ALA A 1 98 ? 3.316 1.511 13.986 1.00 96.62 98 ALA A O 1
ATOM 749 N N . ILE A 1 99 ? 2.329 0.327 12.347 1.00 97.31 99 ILE A N 1
ATOM 750 C CA . ILE A 1 99 ? 3.504 -0.459 11.968 1.00 97.31 99 ILE A CA 1
ATOM 751 C C . ILE A 1 99 ? 3.660 -0.332 10.460 1.00 97.31 99 ILE A C 1
ATOM 753 O O . ILE A 1 99 ? 2.747 -0.702 9.728 1.00 97.31 99 ILE A O 1
ATOM 757 N N . ASP A 1 100 ? 4.818 0.145 10.013 1.00 96.62 100 ASP A N 1
ATOM 758 C CA . ASP A 1 100 ? 5.217 0.189 8.605 1.00 96.62 100 ASP A CA 1
ATOM 759 C C . ASP A 1 100 ? 6.470 -0.670 8.411 1.00 96.62 100 ASP A C 1
ATOM 761 O O . ASP A 1 100 ? 7.437 -0.582 9.173 1.00 96.62 100 ASP A O 1
ATOM 765 N N . ILE A 1 101 ? 6.432 -1.525 7.395 1.00 96.25 101 ILE A N 1
ATOM 766 C CA . ILE A 1 101 ? 7.568 -2.317 6.951 1.00 96.25 101 ILE A CA 1
ATOM 767 C C . ILE A 1 101 ? 7.827 -2.035 5.478 1.00 96.25 101 ILE A C 1
ATOM 769 O O . ILE A 1 101 ? 6.938 -2.132 4.635 1.00 96.25 101 ILE A O 1
ATOM 773 N N . ASN A 1 102 ? 9.086 -1.772 5.144 1.00 95.56 102 ASN A N 1
ATOM 774 C CA . ASN A 1 102 ? 9.528 -1.655 3.765 1.00 95.56 102 ASN A CA 1
ATOM 775 C C . ASN A 1 102 ? 10.825 -2.436 3.547 1.00 95.56 102 ASN A C 1
ATOM 777 O O . ASN A 1 102 ? 11.662 -2.593 4.439 1.00 95.56 102 ASN A O 1
ATOM 781 N N . ARG A 1 103 ? 10.968 -2.984 2.344 1.00 95.25 103 ARG A N 1
ATOM 782 C CA . ARG A 1 103 ? 12.154 -3.714 1.922 1.00 95.25 103 ARG A CA 1
ATOM 783 C C . ARG A 1 103 ? 12.443 -3.434 0.460 1.00 95.25 103 ARG A C 1
ATOM 785 O O . ARG A 1 103 ? 11.575 -3.585 -0.396 1.00 95.25 103 ARG A O 1
ATOM 792 N N . GLN A 1 104 ? 13.703 -3.120 0.193 1.00 92.31 104 GLN A N 1
ATOM 793 C CA . GLN A 1 104 ? 14.268 -3.067 -1.145 1.00 92.31 104 GLN A CA 1
ATOM 794 C C . GLN A 1 104 ? 15.054 -4.348 -1.445 1.00 92.31 104 GLN A C 1
ATOM 796 O O . GLN A 1 104 ? 15.782 -4.868 -0.592 1.00 92.31 104 GLN A O 1
ATOM 801 N N . ILE A 1 105 ? 14.914 -4.853 -2.668 1.00 87.56 105 ILE A N 1
ATOM 802 C CA . ILE A 1 105 ? 15.725 -5.920 -3.256 1.00 87.56 105 ILE A CA 1
ATOM 803 C C . ILE A 1 105 ? 16.207 -5.439 -4.627 1.00 87.56 105 ILE A C 1
ATOM 805 O O . ILE A 1 105 ? 15.405 -5.039 -5.471 1.00 87.56 105 ILE A O 1
ATOM 809 N N . GLY A 1 106 ? 17.516 -5.505 -4.865 1.00 80.44 106 GLY A N 1
ATOM 810 C CA . GLY A 1 106 ? 18.123 -4.986 -6.093 1.00 80.44 106 GLY A CA 1
ATOM 811 C C . GLY A 1 106 ? 18.262 -3.459 -6.106 1.00 80.44 106 GLY A C 1
ATOM 812 O O . GLY A 1 106 ? 18.012 -2.773 -5.112 1.00 80.44 106 GLY A O 1
ATOM 813 N N . GLY A 1 107 ? 18.667 -2.926 -7.255 1.00 71.44 107 GLY A N 1
ATOM 814 C CA . GLY A 1 107 ? 19.161 -1.558 -7.407 1.00 71.44 107 GLY A CA 1
ATOM 815 C C . GLY A 1 107 ? 20.677 -1.452 -7.207 1.00 71.44 107 GLY A C 1
ATOM 816 O O . GLY A 1 107 ? 21.306 -2.299 -6.572 1.00 71.44 107 GLY A O 1
ATOM 817 N N . ARG A 1 108 ? 21.282 -0.406 -7.782 1.00 58.91 108 ARG A N 1
ATOM 818 C CA . ARG A 1 108 ? 22.687 -0.071 -7.527 1.00 58.91 108 ARG A CA 1
ATOM 819 C C . ARG A 1 108 ? 22.827 0.406 -6.083 1.00 58.91 108 ARG A C 1
ATOM 821 O O . ARG A 1 108 ? 22.282 1.443 -5.724 1.00 58.91 108 ARG A O 1
ATOM 828 N N . SER A 1 109 ? 23.605 -0.319 -5.288 1.00 48.75 109 SER A N 1
ATOM 829 C CA . SER A 1 109 ? 24.377 0.281 -4.203 1.00 48.75 109 SER A CA 1
ATOM 830 C C . SER A 1 109 ? 25.486 1.107 -4.858 1.00 48.75 109 SER A C 1
ATOM 832 O O . SER A 1 109 ? 26.495 0.548 -5.292 1.00 48.75 109 SER A O 1
ATOM 834 N N . GLY A 1 110 ? 25.228 2.396 -5.055 1.00 39.50 110 GLY A N 1
ATOM 835 C CA . GLY A 1 110 ? 26.207 3.388 -5.489 1.00 39.50 110 GLY A CA 1
ATOM 836 C C . GLY A 1 110 ? 26.361 4.426 -4.402 1.00 39.50 110 GLY A C 1
ATOM 837 O O . GLY A 1 110 ? 25.301 4.907 -3.946 1.00 39.50 110 GLY A O 1
#

pLDDT: mean 82.36, std 20.59, range [34.34, 97.88]

Radius of gyration: 25.74 Å; chains: 1; bounding box: 43×19×99 Å

Secondary structure (DSSP, 8-state):
--------------------PPPPEEEEEEETTEEEEEEEEEETTEEEEEEEEEEEEEEETTEEEEEEEEEEEEE-TT--EEEEEEEEEEE-SS-EEEEEEEEEEES---

Sequence (110 aa):
DERSAKDEEGYPVSGQFSKRHPRDVTWDKQVGGGKVFGTLGQNDDGLFGKAGYNREIFNDDRGKLTGQAYGTRVLGPAGDSTNYGGQLDWANKNAEAAIDINRQIGGRSG

InterPro domains:
  IPR019729 Gloverin-like protein [PF10793] (8-110)